Protein AF-A0A837C9S1-F1 (afdb_monomer_lite)

Foldseek 3Di:
DFDFDDDPPDRPTVVVVVVVLVVVVVVCPPDDPLVVLVSVVVCLVVCCVVQVLLLDPNSCPVLLVVLVVLLVCVVVVDPSVVCNVVSVVCNVCVVVSSVVSNVVNVVSVVCQVPPVDPVVVVVSVVVVCVVDPPDPDDD

Sequence (139 aa):
MFVSLTLGDRQFAPAAAVRRLLQWFDVRSEGTEHEDALAAVTFRASFEYIFAERFTGAGWIFPEQTFKDVIREAAEGKEASKIATSAFRLLRSLPDRRTKWKEAGENWNALVNSTINDDALRQWTQDQFLASDYGPAQD

pLDDT: mean 71.83, std 17.82, range [26.95, 93.88]

Organism: NCBI:txid754504

Radius of gyration: 20.7 Å; chains: 1; bounding box: 56×34×55 Å

Structure (mmCIF, N/CA/C/O backbone):
data_AF-A0A837C9S1-F1
#
_entry.id   AF-A0A837C9S1-F1
#
loop_
_atom_site.group_PDB
_atom_site.id
_atom_site.type_symbol
_atom_site.label_atom_id
_atom_site.label_alt_id
_atom_site.label_comp_id
_atom_site.label_asym_id
_atom_site.label_entity_id
_atom_site.label_seq_id
_atom_site.pdbx_PDB_ins_code
_atom_site.Cartn_x
_atom_site.Cartn_y
_atom_site.Cartn_z
_atom_site.occupancy
_atom_site.B_iso_or_equiv
_atom_site.auth_seq_id
_atom_site.auth_comp_id
_atom_site.auth_asym_id
_atom_site.auth_atom_id
_atom_site.pdbx_PDB_model_num
ATOM 1 N N . MET A 1 1 ? -15.210 -1.020 -0.909 1.00 26.95 1 MET A N 1
ATOM 2 C CA . MET A 1 1 ? -15.244 0.023 0.140 1.00 26.95 1 MET A CA 1
ATOM 3 C C . MET A 1 1 ? -13.827 0.157 0.699 1.00 26.95 1 MET A C 1
ATOM 5 O O . MET A 1 1 ? -13.385 -0.737 1.407 1.00 26.95 1 MET A O 1
ATOM 9 N N . PHE A 1 2 ? -13.066 1.168 0.263 1.00 32.69 2 PHE A N 1
ATOM 10 C CA . PHE A 1 2 ? -11.656 1.357 0.646 1.00 32.69 2 PHE A CA 1
ATOM 11 C C . PHE A 1 2 ? -11.532 2.364 1.793 1.00 32.69 2 PHE A C 1
ATOM 13 O O . PHE A 1 2 ? -12.296 3.319 1.878 1.00 32.69 2 PHE A O 1
ATOM 20 N N . VAL A 1 3 ? -10.578 2.102 2.682 1.00 33.81 3 VAL A N 1
ATOM 21 C CA . VAL A 1 3 ? -10.378 2.794 3.959 1.00 33.81 3 VAL A CA 1
ATOM 22 C C . VAL A 1 3 ? -9.621 4.096 3.727 1.00 33.81 3 VAL A C 1
ATOM 24 O O . VAL A 1 3 ? -8.519 4.074 3.182 1.00 33.81 3 VAL A O 1
ATOM 27 N N . SER A 1 4 ? -10.230 5.208 4.133 1.00 28.88 4 SER A N 1
ATOM 28 C CA . SER A 1 4 ? -9.622 6.538 4.136 1.00 28.88 4 SER A CA 1
ATOM 29 C C . SER A 1 4 ? -8.719 6.672 5.363 1.00 28.88 4 SER A C 1
ATOM 31 O O . SER A 1 4 ? -9.180 6.452 6.482 1.00 28.88 4 SER A O 1
ATOM 33 N N . LEU A 1 5 ? -7.446 7.010 5.159 1.00 31.48 5 LEU A N 1
ATOM 34 C CA . LEU A 1 5 ? -6.536 7.454 6.215 1.00 31.48 5 LEU A CA 1
ATOM 35 C C . LEU A 1 5 ? -6.405 8.971 6.057 1.00 31.48 5 LEU A C 1
ATOM 37 O O . LEU A 1 5 ? -5.987 9.454 5.009 1.00 31.48 5 LEU A O 1
ATOM 41 N N . THR A 1 6 ? -6.862 9.726 7.052 1.00 30.23 6 THR A N 1
ATOM 42 C CA . THR A 1 6 ? -6.837 11.192 7.040 1.00 30.23 6 THR A CA 1
ATOM 43 C C . THR A 1 6 ? -5.550 11.699 7.677 1.00 30.23 6 THR A C 1
ATOM 45 O O . THR A 1 6 ? -5.350 11.523 8.876 1.00 30.23 6 THR A O 1
ATOM 48 N N . LEU A 1 7 ? -4.720 12.372 6.882 1.00 29.50 7 LEU A N 1
ATOM 49 C CA . LEU A 1 7 ? -3.683 13.293 7.342 1.00 29.50 7 LEU A CA 1
ATOM 50 C C . LEU A 1 7 ? -4.013 14.645 6.687 1.00 29.50 7 LEU A C 1
ATOM 52 O O . LEU A 1 7 ? -3.842 14.770 5.482 1.00 29.50 7 LEU A O 1
ATOM 56 N N . GLY A 1 8 ? -4.580 15.587 7.452 1.00 31.11 8 GLY A N 1
ATOM 57 C CA . GLY A 1 8 ? -4.831 16.989 7.067 1.00 31.11 8 GLY A CA 1
ATOM 58 C C . GLY A 1 8 ? -5.605 17.234 5.760 1.00 31.11 8 GLY A C 1
ATOM 59 O O . GLY A 1 8 ? -5.018 17.170 4.691 1.00 31.11 8 GLY A O 1
ATOM 60 N N . ASP A 1 9 ? -6.900 17.566 5.849 1.00 33.06 9 ASP A N 1
ATOM 61 C CA . ASP A 1 9 ? -7.803 18.148 4.819 1.00 33.06 9 ASP A CA 1
ATOM 62 C C . ASP A 1 9 ? -7.785 17.632 3.364 1.00 33.06 9 ASP A C 1
ATOM 64 O O . ASP A 1 9 ? -8.561 18.081 2.521 1.00 33.06 9 ASP A O 1
ATOM 68 N N . ARG A 1 10 ? -7.001 16.608 3.041 1.00 37.03 10 ARG A N 1
ATOM 69 C CA . ARG A 1 10 ? -7.049 15.880 1.780 1.00 37.03 10 ARG A CA 1
ATOM 70 C C . ARG A 1 10 ? -7.190 14.410 2.121 1.00 37.03 10 ARG A C 1
ATOM 72 O O . ARG A 1 10 ? -6.289 13.791 2.678 1.00 37.03 10 ARG A O 1
ATOM 79 N N . GLN A 1 11 ? -8.349 13.843 1.797 1.00 39.91 11 GLN A N 1
ATOM 80 C CA . GLN A 1 11 ? -8.580 12.402 1.850 1.00 39.91 11 GLN A CA 1
ATOM 81 C C . GLN A 1 11 ? -7.615 11.699 0.880 1.00 39.91 11 GLN A C 1
ATOM 83 O O . G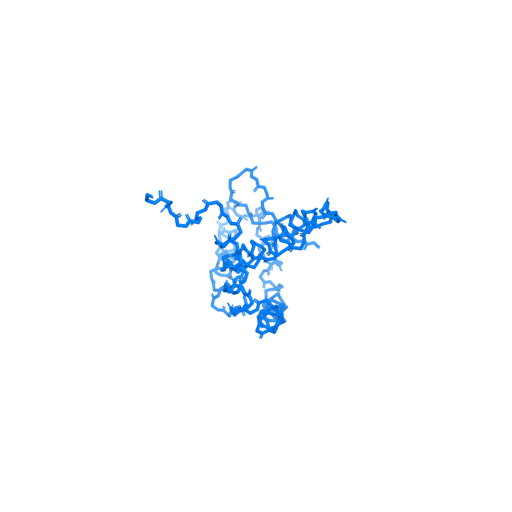LN A 1 11 ? -7.952 11.443 -0.275 1.00 39.91 11 GLN A O 1
ATOM 88 N N . PHE A 1 12 ? -6.403 11.375 1.330 1.00 43.50 12 PHE A N 1
ATOM 89 C CA . PHE A 1 12 ? -5.500 10.485 0.608 1.00 43.50 12 PHE A CA 1
ATOM 90 C C . PHE A 1 12 ? -5.956 9.046 0.852 1.00 43.50 12 PHE A C 1
ATOM 92 O O . PHE A 1 12 ? -5.426 8.307 1.678 1.00 43.50 12 PHE A O 1
ATOM 99 N N . ALA A 1 13 ? -7.004 8.635 0.140 1.00 53.16 13 ALA A N 1
ATOM 100 C CA . ALA A 1 13 ? -7.317 7.220 0.046 1.00 53.16 13 ALA A CA 1
ATOM 101 C C . ALA A 1 13 ? -6.180 6.545 -0.746 1.00 53.16 13 ALA A C 1
ATOM 103 O O . ALA A 1 13 ? -5.900 6.979 -1.865 1.00 53.16 13 ALA A O 1
ATOM 104 N N . PRO A 1 14 ? -5.566 5.457 -0.250 1.00 50.06 14 PRO A N 1
ATOM 105 C CA . PRO A 1 14 ? -4.631 4.642 -1.028 1.00 50.06 14 PRO A CA 1
ATOM 106 C C . PRO A 1 14 ? -5.154 4.307 -2.430 1.00 50.06 14 PRO A C 1
ATOM 108 O O . PRO A 1 14 ? -4.436 4.391 -3.416 1.00 50.06 14 PRO A O 1
ATOM 111 N N . ALA A 1 15 ? -6.458 4.036 -2.534 1.00 48.34 15 ALA A N 1
ATOM 112 C CA . ALA A 1 15 ? -7.135 3.777 -3.800 1.00 48.34 15 ALA A CA 1
ATOM 113 C C . ALA A 1 15 ? -7.251 5.005 -4.724 1.00 48.34 15 ALA A C 1
ATOM 115 O O . ALA A 1 15 ? -7.478 4.828 -5.915 1.00 48.34 15 ALA A O 1
ATOM 116 N N . ALA A 1 16 ? -7.161 6.227 -4.194 1.00 53.53 16 ALA A N 1
ATOM 117 C CA . ALA A 1 16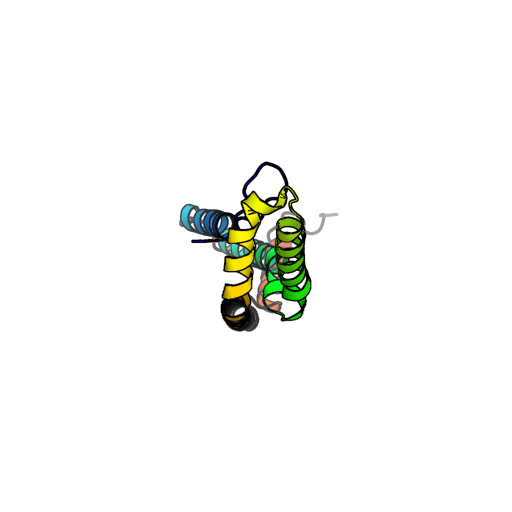 ? -7.118 7.469 -4.964 1.00 53.53 16 ALA A CA 1
ATOM 118 C C . ALA A 1 16 ? -5.693 7.783 -5.432 1.00 53.53 16 ALA A C 1
ATOM 120 O O . ALA A 1 16 ? -5.536 8.183 -6.576 1.00 53.53 16 ALA A O 1
ATOM 121 N N . ALA A 1 17 ? -4.670 7.532 -4.606 1.00 52.59 17 ALA A N 1
ATOM 122 C CA . ALA A 1 17 ? -3.272 7.581 -5.039 1.00 52.59 17 ALA A CA 1
ATOM 123 C C . ALA A 1 17 ? -3.015 6.568 -6.165 1.00 52.59 17 ALA A C 1
ATOM 125 O O . ALA A 1 17 ? -2.561 6.954 -7.235 1.00 52.59 17 ALA A O 1
ATOM 126 N N . VAL A 1 18 ? -3.431 5.309 -5.975 1.00 55.62 18 VAL A N 1
ATOM 127 C CA . VAL A 1 18 ? -3.347 4.268 -7.011 1.00 55.62 18 VAL A CA 1
ATOM 128 C C . VAL A 1 18 ? -4.167 4.645 -8.248 1.00 55.62 18 VAL A C 1
ATOM 130 O O . VAL A 1 18 ? -3.664 4.519 -9.353 1.00 55.62 18 VAL A O 1
ATOM 133 N N . ARG A 1 19 ? -5.392 5.179 -8.110 1.00 57.66 19 ARG A N 1
ATOM 134 C CA . ARG A 1 19 ? -6.169 5.640 -9.279 1.00 57.66 19 ARG A CA 1
ATOM 135 C C . ARG A 1 19 ? -5.536 6.814 -10.005 1.00 57.66 19 ARG A C 1
ATOM 137 O O . ARG A 1 19 ? -5.577 6.831 -11.220 1.00 57.66 19 ARG A O 1
ATOM 144 N N . ARG A 1 20 ? -4.990 7.794 -9.288 1.00 57.47 20 ARG A N 1
ATOM 145 C CA . ARG A 1 20 ? -4.335 8.961 -9.892 1.00 57.47 20 ARG A CA 1
ATOM 146 C C . ARG A 1 20 ? -3.088 8.543 -10.659 1.00 57.47 20 ARG A C 1
ATOM 148 O O . ARG A 1 20 ? -2.795 9.098 -11.706 1.00 57.47 20 ARG A O 1
ATOM 155 N N . LEU A 1 21 ? -2.399 7.546 -10.128 1.00 58.59 21 LEU A N 1
ATOM 156 C CA . LEU A 1 21 ? -1.220 6.943 -10.709 1.00 58.59 21 LEU A CA 1
ATOM 157 C C . LEU A 1 21 ? -1.564 6.088 -11.942 1.00 58.59 21 LEU A C 1
ATOM 159 O O . LEU A 1 21 ? -0.927 6.247 -12.971 1.00 58.59 21 LEU A O 1
ATOM 163 N N . LEU A 1 22 ? -2.638 5.292 -11.894 1.00 60.94 22 LEU A N 1
ATOM 164 C CA . LEU A 1 22 ? -3.183 4.589 -13.066 1.00 60.94 22 LEU A CA 1
ATOM 165 C C . LEU A 1 22 ? -3.714 5.555 -14.134 1.00 60.94 22 LEU A C 1
ATOM 167 O O . LEU A 1 22 ? -3.409 5.388 -15.301 1.00 60.94 22 LEU A O 1
ATOM 171 N N . GLN A 1 23 ? -4.431 6.614 -13.746 1.00 60.91 23 GLN A N 1
ATOM 172 C CA . GLN A 1 23 ? -4.872 7.670 -14.666 1.00 60.91 23 GLN A CA 1
ATOM 173 C C . GLN A 1 23 ? -3.694 8.394 -15.315 1.00 60.91 23 GLN A C 1
ATOM 175 O O . GLN A 1 23 ? -3.784 8.807 -16.463 1.00 60.91 23 GLN A O 1
ATOM 180 N N . TRP A 1 24 ? -2.598 8.569 -14.581 1.00 58.75 24 TRP A N 1
ATOM 181 C CA . TRP A 1 24 ? -1.381 9.145 -15.129 1.00 58.75 24 TRP A CA 1
ATOM 182 C C . TRP A 1 24 ? -0.724 8.233 -16.173 1.00 58.75 24 TRP A C 1
ATOM 184 O O . TRP A 1 24 ? -0.192 8.754 -17.147 1.00 58.75 24 TRP A O 1
ATOM 194 N N . PHE A 1 25 ? -0.828 6.908 -16.022 1.00 58.00 25 PHE A N 1
ATOM 195 C CA . PHE A 1 25 ? -0.452 5.956 -17.071 1.00 58.00 25 PHE A CA 1
ATOM 196 C C . PHE A 1 25 ? -1.439 5.956 -18.252 1.00 58.00 25 PHE A C 1
ATOM 198 O O . PHE A 1 25 ? -1.008 6.048 -19.394 1.00 58.00 25 PHE A O 1
ATOM 205 N N . ASP A 1 26 ? -2.752 5.930 -17.999 1.00 55.88 26 ASP A N 1
ATOM 206 C CA . ASP A 1 26 ? -3.789 5.863 -19.046 1.00 55.88 26 ASP A CA 1
ATOM 207 C C . ASP A 1 26 ? -3.836 7.119 -19.934 1.00 55.88 26 ASP A C 1
ATOM 209 O O . ASP A 1 26 ? -4.106 7.033 -21.127 1.00 55.88 26 ASP A O 1
ATOM 213 N N . VAL A 1 27 ? -3.574 8.304 -19.372 1.00 54.34 27 VAL A N 1
ATOM 214 C CA . VAL A 1 27 ? -3.546 9.575 -20.125 1.00 54.34 27 VAL A CA 1
ATOM 215 C C . VAL A 1 27 ? -2.293 9.690 -21.011 1.00 54.34 27 VAL A C 1
ATOM 217 O O . VAL A 1 27 ? -2.239 10.557 -21.879 1.00 54.34 27 VAL A O 1
ATOM 220 N N . ARG A 1 28 ? -1.291 8.822 -20.827 1.00 53.06 28 ARG A N 1
ATOM 221 C CA . ARG A 1 28 ? 0.003 8.874 -21.523 1.00 53.06 28 ARG A CA 1
ATOM 222 C C . ARG A 1 28 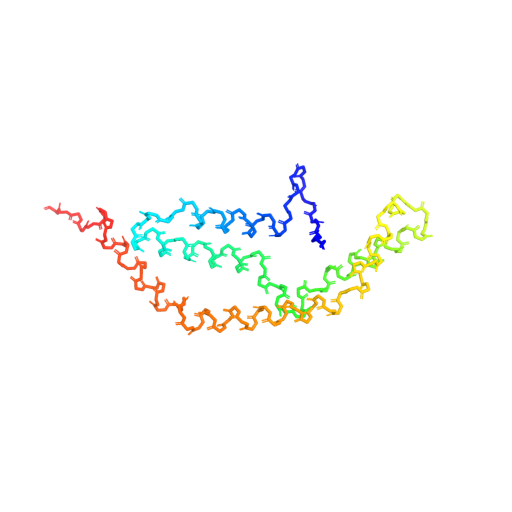? 0.157 7.862 -22.656 1.00 53.06 28 ARG A C 1
ATOM 224 O O . ARG A 1 28 ? 1.276 7.640 -23.095 1.00 53.06 28 ARG A O 1
ATOM 231 N N . SER A 1 29 ? -0.930 7.304 -23.189 1.00 48.47 29 SER A N 1
ATOM 232 C CA . SER A 1 29 ? -0.911 6.302 -24.273 1.00 48.47 29 SER A CA 1
ATOM 233 C C . SER A 1 29 ? -0.291 6.754 -25.620 1.00 48.47 29 SER A C 1
ATOM 235 O O . SER A 1 29 ? -0.504 6.092 -26.631 1.00 48.47 29 SER A O 1
ATOM 237 N N . GLU A 1 30 ? 0.454 7.862 -25.655 1.00 55.44 30 GLU A N 1
ATOM 238 C CA . GLU A 1 30 ? 1.219 8.391 -26.796 1.00 55.44 30 GLU A CA 1
ATOM 239 C C . GLU A 1 30 ? 2.686 8.732 -26.427 1.00 55.44 30 GLU A C 1
ATOM 241 O O . GLU A 1 30 ? 3.375 9.400 -27.196 1.00 55.44 30 GLU A O 1
ATOM 246 N N . GLY A 1 31 ? 3.164 8.318 -25.246 1.00 56.75 31 GLY A N 1
ATOM 247 C CA . GLY A 1 31 ? 4.516 8.608 -24.760 1.00 56.75 31 GLY A CA 1
ATOM 248 C C . GLY A 1 31 ? 5.622 7.861 -25.510 1.00 56.75 31 GLY A C 1
ATOM 249 O O . GLY A 1 31 ? 5.410 6.815 -26.122 1.00 56.75 31 GLY A O 1
ATOM 250 N N . THR A 1 32 ? 6.833 8.408 -25.462 1.00 65.06 32 THR A N 1
ATOM 251 C CA . THR A 1 32 ? 8.040 7.710 -25.934 1.00 65.06 32 THR A CA 1
ATOM 252 C C . THR A 1 32 ? 8.439 6.588 -24.964 1.00 65.06 32 THR A C 1
ATOM 254 O O . THR A 1 32 ? 8.151 6.674 -23.770 1.00 65.06 32 THR A O 1
ATOM 257 N N . GLU A 1 33 ? 9.181 5.571 -25.429 1.00 64.44 33 GLU A N 1
ATOM 258 C CA . GLU A 1 33 ? 9.702 4.482 -24.567 1.00 64.44 33 GLU A CA 1
ATOM 259 C C . GLU A 1 33 ? 10.428 5.015 -23.316 1.00 64.44 33 GLU A C 1
ATOM 261 O O . GLU A 1 33 ? 10.357 4.439 -22.228 1.00 64.44 33 GLU A O 1
ATOM 266 N N . HIS A 1 34 ? 11.094 6.162 -23.458 1.00 61.72 34 HIS A N 1
ATOM 267 C CA . HIS A 1 34 ? 11.746 6.868 -22.367 1.00 61.72 34 HIS A CA 1
ATOM 268 C C . HIS A 1 34 ? 10.761 7.332 -21.273 1.00 61.72 34 HIS A C 1
ATOM 270 O O . HIS A 1 34 ? 11.005 7.123 -20.079 1.00 61.72 34 HIS A O 1
ATOM 276 N N . GLU A 1 35 ? 9.651 7.956 -21.665 1.00 61.50 35 GLU A N 1
ATOM 277 C CA . GLU A 1 35 ? 8.654 8.504 -20.742 1.00 61.50 35 GLU A CA 1
ATOM 278 C C . GLU A 1 35 ? 7.893 7.406 -19.995 1.00 61.50 35 GLU A C 1
ATOM 280 O O . GLU A 1 35 ? 7.573 7.582 -18.814 1.00 61.50 35 GLU A O 1
ATOM 285 N N . ASP A 1 36 ? 7.659 6.270 -20.652 1.00 64.00 36 ASP A N 1
ATOM 286 C CA . ASP A 1 36 ? 7.046 5.084 -20.051 1.00 64.00 36 ASP A CA 1
ATOM 287 C C . ASP A 1 36 ? 7.965 4.441 -19.009 1.00 64.00 36 ASP A C 1
ATOM 289 O O . ASP A 1 36 ? 7.528 4.063 -17.916 1.00 64.00 36 ASP A O 1
ATOM 293 N N . ALA A 1 37 ? 9.267 4.383 -19.291 1.00 65.25 37 ALA A N 1
ATOM 294 C CA . ALA A 1 37 ? 10.241 3.872 -18.340 1.00 65.25 37 ALA A CA 1
ATOM 295 C C . ALA A 1 37 ? 10.401 4.801 -17.120 1.00 65.25 37 ALA A C 1
ATOM 297 O O . ALA A 1 37 ? 10.353 4.322 -15.984 1.00 65.25 37 ALA A O 1
ATOM 298 N N . LEU A 1 38 ? 10.464 6.129 -17.312 1.00 66.94 38 LEU A N 1
ATOM 299 C CA . LEU A 1 38 ? 10.436 7.106 -16.206 1.00 66.94 38 LEU A CA 1
ATOM 300 C C . LEU A 1 38 ? 9.186 6.928 -15.331 1.00 66.94 38 LEU A C 1
ATOM 302 O O . LEU A 1 38 ? 9.236 7.039 -14.098 1.00 66.94 38 LEU A O 1
ATOM 306 N N . ALA A 1 39 ? 8.056 6.641 -15.975 1.00 67.75 39 ALA A N 1
ATOM 307 C CA . ALA A 1 39 ? 6.793 6.399 -15.313 1.00 67.75 39 ALA A CA 1
ATOM 308 C C . ALA A 1 39 ? 6.787 5.133 -14.460 1.00 67.75 39 ALA A C 1
ATOM 310 O O . ALA A 1 39 ? 6.377 5.181 -13.293 1.00 67.75 39 ALA A O 1
ATOM 311 N N . ALA A 1 40 ? 7.330 4.040 -14.984 1.00 70.06 40 ALA A N 1
ATOM 312 C CA . ALA A 1 40 ? 7.512 2.806 -14.235 1.00 70.06 40 ALA A CA 1
ATOM 313 C C . ALA A 1 40 ? 8.449 2.990 -13.024 1.00 70.06 40 ALA A C 1
ATOM 315 O O . ALA A 1 40 ? 8.125 2.527 -11.927 1.00 70.06 40 ALA A O 1
ATOM 316 N N . VAL A 1 41 ? 9.561 3.723 -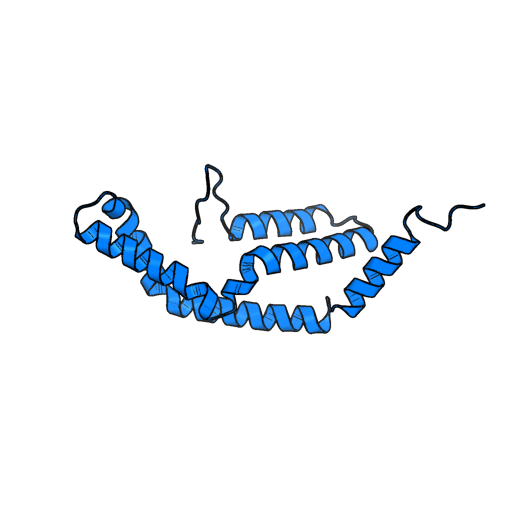13.173 1.00 72.38 41 VAL A N 1
ATOM 317 C CA . VAL A 1 41 ? 10.495 4.000 -12.061 1.00 72.38 41 VAL A CA 1
ATOM 318 C C . VAL A 1 41 ? 9.816 4.819 -10.960 1.00 72.38 41 VAL A C 1
ATOM 320 O O . VAL A 1 41 ? 9.865 4.461 -9.780 1.00 72.38 41 VAL A O 1
ATOM 323 N N . THR A 1 42 ? 9.132 5.899 -11.344 1.00 75.06 42 THR A N 1
ATOM 324 C CA . THR A 1 42 ? 8.433 6.793 -10.404 1.00 75.06 42 THR A CA 1
ATOM 325 C C . THR A 1 42 ? 7.326 6.052 -9.660 1.00 75.06 42 THR A C 1
ATOM 327 O O . THR A 1 42 ? 7.148 6.237 -8.450 1.00 75.06 42 THR A O 1
ATOM 330 N N . PHE A 1 43 ? 6.606 5.176 -10.367 1.00 76.31 43 PHE A N 1
ATOM 331 C CA . PHE A 1 43 ? 5.616 4.285 -9.778 1.00 76.31 43 PHE A CA 1
ATOM 332 C C . PHE A 1 43 ? 6.237 3.368 -8.736 1.00 76.31 43 PHE A C 1
ATOM 334 O O . PHE A 1 43 ? 5.761 3.357 -7.602 1.00 76.31 43 PHE A O 1
ATOM 341 N N . ARG A 1 44 ? 7.299 2.635 -9.100 1.00 81.88 44 ARG A N 1
ATOM 342 C CA . ARG A 1 44 ? 7.968 1.680 -8.209 1.00 81.88 44 ARG A CA 1
ATOM 343 C C . ARG A 1 44 ? 8.393 2.365 -6.913 1.00 81.88 44 ARG A C 1
ATOM 345 O O . ARG A 1 44 ? 7.977 1.934 -5.840 1.00 81.88 44 ARG A O 1
ATOM 352 N N . ALA A 1 45 ? 9.107 3.486 -7.019 1.00 80.62 45 ALA A N 1
ATOM 353 C CA . ALA A 1 45 ? 9.586 4.236 -5.862 1.00 80.62 45 ALA A CA 1
ATOM 354 C C . ALA A 1 45 ? 8.440 4.751 -4.974 1.00 80.62 45 ALA A C 1
ATOM 356 O O . ALA A 1 45 ? 8.469 4.589 -3.754 1.00 80.62 45 ALA A O 1
ATOM 357 N N . SER A 1 46 ? 7.398 5.334 -5.577 1.00 78.88 46 SER A N 1
ATOM 358 C CA . SER A 1 46 ? 6.255 5.873 -4.827 1.00 78.88 46 SER A CA 1
ATOM 359 C C . SER A 1 46 ? 5.450 4.768 -4.146 1.00 78.88 46 SER A C 1
ATOM 361 O O . SER A 1 46 ? 5.023 4.910 -3.001 1.00 78.88 46 SER A O 1
ATOM 363 N N . PHE A 1 47 ? 5.220 3.662 -4.850 1.00 79.88 47 PHE A N 1
ATOM 364 C CA . PHE A 1 47 ? 4.436 2.544 -4.349 1.00 79.88 47 PHE A CA 1
ATOM 365 C C . PHE A 1 47 ? 5.150 1.840 -3.192 1.00 79.88 47 PHE A C 1
ATOM 367 O O . PHE A 1 47 ? 4.536 1.622 -2.147 1.00 79.88 47 PHE A O 1
ATOM 374 N N . GLU A 1 48 ? 6.447 1.557 -3.335 1.00 85.06 48 GLU A N 1
ATOM 375 C CA . GLU A 1 48 ? 7.263 0.972 -2.268 1.00 85.06 48 GLU A CA 1
ATOM 376 C C . GLU A 1 48 ? 7.323 1.896 -1.049 1.00 85.06 48 GLU A C 1
ATOM 378 O O . GLU A 1 48 ? 7.044 1.447 0.062 1.00 85.06 48 GLU A O 1
ATOM 383 N N . TYR A 1 49 ? 7.566 3.196 -1.245 1.00 82.50 49 TYR A N 1
ATOM 384 C CA . TYR A 1 49 ? 7.593 4.167 -0.149 1.00 82.50 49 TYR A CA 1
ATOM 385 C C . TYR A 1 49 ? 6.288 4.186 0.663 1.00 82.50 49 TYR A C 1
ATOM 387 O O . TYR A 1 49 ? 6.315 4.238 1.891 1.00 82.50 49 TYR A O 1
ATOM 395 N N . ILE A 1 50 ? 5.132 4.129 -0.006 1.00 78.94 50 ILE A N 1
ATOM 396 C CA . ILE A 1 50 ? 3.830 4.241 0.667 1.00 78.94 50 ILE A CA 1
ATOM 397 C C . ILE A 1 50 ? 3.383 2.903 1.277 1.00 78.94 50 ILE A C 1
ATOM 399 O O . ILE A 1 50 ? 2.715 2.889 2.317 1.00 78.94 50 ILE A O 1
ATOM 403 N N . PHE A 1 51 ? 3.682 1.777 0.624 1.00 85.19 51 PHE A N 1
ATOM 404 C CA . PHE A 1 51 ? 3.013 0.507 0.912 1.00 85.19 51 PHE A CA 1
ATOM 405 C C . PHE A 1 51 ? 3.925 -0.637 1.352 1.00 85.19 51 PHE A C 1
ATOM 407 O O . PHE A 1 51 ? 3.383 -1.615 1.867 1.00 85.19 51 PHE A O 1
ATOM 414 N N . ALA A 1 52 ? 5.254 -0.540 1.233 1.00 86.44 52 ALA A N 1
ATOM 415 C CA . ALA A 1 52 ? 6.151 -1.669 1.512 1.00 86.44 52 ALA A CA 1
ATOM 416 C C . ALA A 1 52 ? 5.955 -2.263 2.915 1.00 86.44 52 ALA A C 1
ATOM 418 O O . ALA A 1 52 ? 5.888 -3.481 3.080 1.00 86.44 52 ALA A O 1
ATOM 419 N N . GLU A 1 53 ? 5.754 -1.418 3.930 1.00 87.12 53 GLU A N 1
ATOM 420 C CA . GLU A 1 53 ? 5.519 -1.890 5.298 1.00 87.12 53 GLU A CA 1
ATOM 421 C C . GLU A 1 53 ? 4.278 -2.788 5.408 1.00 87.12 53 GLU A C 1
ATOM 423 O O . GLU A 1 53 ? 4.259 -3.722 6.212 1.00 87.12 53 GLU A O 1
ATOM 428 N N . ARG A 1 54 ? 3.257 -2.563 4.568 1.00 86.38 54 ARG A N 1
ATOM 429 C CA . ARG A 1 54 ? 1.996 -3.325 4.567 1.00 86.38 54 ARG A CA 1
ATOM 430 C C . ARG A 1 54 ? 2.167 -4.759 4.087 1.00 86.38 54 ARG A C 1
ATOM 432 O O . ARG A 1 54 ? 1.331 -5.592 4.437 1.00 86.38 54 ARG A O 1
ATOM 439 N N . PHE A 1 55 ? 3.231 -5.056 3.344 1.00 88.06 55 PHE A N 1
ATOM 440 C CA . PHE A 1 55 ? 3.562 -6.419 2.920 1.00 88.06 55 PHE A CA 1
ATOM 441 C C . PHE A 1 55 ? 4.082 -7.274 4.077 1.00 88.06 55 PHE A C 1
ATOM 443 O O . PHE A 1 55 ? 4.030 -8.501 4.023 1.00 88.06 55 PHE A O 1
ATOM 450 N N . THR A 1 56 ? 4.560 -6.637 5.148 1.00 87.25 56 THR A N 1
ATOM 451 C CA . THR A 1 56 ? 5.136 -7.314 6.311 1.00 87.25 56 THR A CA 1
ATOM 452 C C . THR A 1 56 ? 4.145 -7.362 7.465 1.00 87.25 56 THR A C 1
ATOM 454 O O . THR A 1 56 ? 3.322 -6.465 7.626 1.00 87.25 56 THR A O 1
ATOM 457 N N . GLY A 1 57 ? 4.250 -8.372 8.334 1.00 84.88 57 GLY A N 1
ATOM 458 C CA . GLY A 1 57 ? 3.452 -8.418 9.565 1.00 84.88 57 GLY A CA 1
ATOM 459 C C . GLY A 1 57 ? 3.699 -7.215 10.489 1.00 84.88 57 GLY A C 1
ATOM 460 O O . GLY A 1 57 ? 2.759 -6.718 11.111 1.00 84.88 57 GLY A O 1
ATOM 461 N N . ALA A 1 58 ? 4.938 -6.709 10.528 1.00 88.44 58 ALA A N 1
ATOM 462 C CA . ALA A 1 58 ? 5.347 -5.596 11.384 1.00 88.44 58 ALA A CA 1
ATOM 463 C C . ALA A 1 58 ? 4.604 -4.288 11.059 1.00 88.44 58 ALA A C 1
ATOM 465 O O . ALA A 1 58 ? 4.134 -3.612 11.976 1.00 88.44 58 ALA A O 1
ATOM 466 N N . GLY A 1 59 ? 4.376 -3.984 9.774 1.00 87.44 59 GLY A N 1
ATOM 467 C CA . GLY A 1 59 ? 3.645 -2.781 9.346 1.00 87.44 59 GLY A CA 1
ATOM 468 C C . GLY A 1 59 ? 2.160 -2.751 9.732 1.00 87.44 59 GLY A C 1
ATOM 469 O O . GLY A 1 59 ? 1.455 -1.772 9.475 1.00 87.44 59 GLY A O 1
ATOM 470 N N . TRP A 1 60 ? 1.653 -3.809 10.372 1.00 90.75 60 TRP A N 1
ATOM 471 C CA . TRP A 1 60 ? 0.293 -3.862 10.901 1.00 90.75 60 TRP A CA 1
ATOM 472 C C . TRP A 1 60 ? 0.193 -3.715 12.416 1.00 90.75 60 TRP A C 1
ATOM 474 O O . TRP A 1 60 ? -0.935 -3.655 12.906 1.00 90.75 60 TRP A O 1
ATOM 484 N N . ILE A 1 61 ? 1.310 -3.653 13.145 1.00 91.88 61 ILE A N 1
ATOM 485 C CA . ILE A 1 61 ? 1.305 -3.511 14.608 1.00 91.88 61 ILE A CA 1
ATOM 486 C C . ILE A 1 61 ? 0.665 -2.176 15.000 1.00 91.88 61 ILE A C 1
ATOM 488 O O . ILE A 1 61 ? -0.329 -2.159 15.723 1.00 91.88 61 ILE A O 1
ATOM 492 N N . PHE A 1 62 ? 1.177 -1.066 14.457 1.00 89.94 62 PHE A N 1
ATOM 493 C CA . PHE A 1 62 ? 0.653 0.271 14.746 1.00 89.94 62 PHE A CA 1
ATOM 494 C C . PHE A 1 62 ? -0.838 0.419 14.374 1.00 89.94 62 PHE A C 1
ATOM 496 O O . PHE A 1 62 ? -1.625 0.749 15.257 1.00 89.94 62 PHE A O 1
ATOM 503 N N . PRO A 1 63 ? -1.288 0.088 13.144 1.00 88.38 63 PRO A N 1
ATOM 504 C CA . PRO A 1 63 ? -2.707 0.154 12.783 1.00 88.38 63 PRO A CA 1
ATOM 505 C C . PRO A 1 63 ? -3.628 -0.685 13.674 1.00 88.38 63 PRO A C 1
ATOM 507 O O . PRO A 1 63 ? -4.723 -0.241 14.013 1.00 88.38 63 PRO A O 1
ATOM 510 N N . GLU A 1 64 ? -3.213 -1.906 14.035 1.00 93.19 64 GLU A N 1
ATOM 511 C CA . GLU A 1 64 ? -4.000 -2.763 14.925 1.00 93.19 64 GLU A CA 1
ATOM 512 C C . GLU A 1 64 ? -4.150 -2.115 16.305 1.00 93.19 64 GLU A C 1
ATOM 514 O O . GLU A 1 64 ? -5.260 -2.068 16.842 1.00 93.19 64 GLU A O 1
ATOM 519 N N . GLN A 1 65 ? -3.055 -1.578 16.849 1.00 93.88 65 GLN A N 1
ATOM 520 C CA . GLN A 1 65 ? -3.059 -0.902 18.140 1.00 93.88 65 GLN A CA 1
ATOM 521 C C . GLN A 1 65 ? -3.934 0.356 18.114 1.00 93.88 65 GLN A C 1
ATOM 523 O O . GLN A 1 65 ? -4.793 0.507 18.978 1.00 93.88 65 GLN A O 1
ATOM 528 N N . THR A 1 66 ? -3.827 1.184 17.071 1.00 91.88 66 THR A N 1
ATOM 529 C CA . THR A 1 66 ? -4.675 2.373 16.902 1.00 91.88 66 THR A CA 1
ATOM 530 C C . THR A 1 66 ? -6.163 2.022 16.919 1.00 91.88 66 THR A C 1
ATOM 532 O O . THR A 1 66 ? -6.947 2.696 17.583 1.00 91.88 66 THR A O 1
ATOM 535 N N . PHE A 1 67 ? -6.587 0.958 16.226 1.00 91.75 67 PHE A N 1
ATOM 536 C CA . PHE A 1 67 ? -7.998 0.562 16.249 1.00 91.75 67 PHE A CA 1
ATOM 537 C C . PHE A 1 67 ? -8.445 0.080 17.632 1.00 91.75 67 PHE A C 1
ATOM 539 O O . PHE A 1 67 ? -9.555 0.410 18.049 1.00 91.75 67 PHE A O 1
ATOM 546 N N . LYS A 1 68 ? -7.596 -0.663 18.354 1.00 93.62 68 LYS A N 1
ATOM 547 C CA . LYS A 1 68 ? -7.879 -1.081 19.736 1.00 93.62 68 LYS A CA 1
ATOM 548 C C . LYS A 1 68 ? -8.01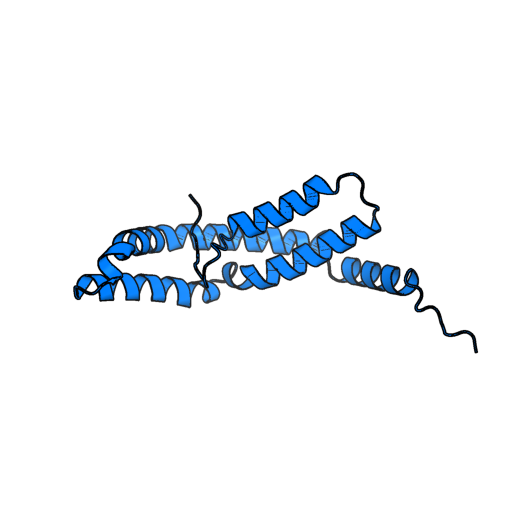0 0.122 20.671 1.00 93.62 68 LYS A C 1
ATOM 550 O O . LYS A 1 68 ? -8.947 0.157 21.465 1.00 93.62 68 LYS A O 1
ATOM 555 N N . ASP A 1 69 ? -7.127 1.108 20.542 1.00 91.62 69 ASP A N 1
ATOM 556 C CA . ASP A 1 69 ? -7.140 2.316 21.368 1.00 91.62 69 ASP A CA 1
ATOM 557 C C . ASP A 1 69 ? -8.411 3.141 21.136 1.00 91.62 69 ASP A C 1
ATOM 559 O O . ASP A 1 69 ? -9.086 3.495 22.099 1.00 91.62 69 ASP A O 1
ATOM 563 N N . VAL A 1 70 ? -8.819 3.336 19.877 1.00 90.81 70 VAL A N 1
ATOM 564 C CA . VAL A 1 70 ? -10.074 4.029 19.531 1.00 90.81 70 VAL A CA 1
ATOM 565 C C . VAL A 1 70 ? -11.298 3.327 20.129 1.00 90.81 70 VAL A C 1
ATOM 567 O O . VAL A 1 70 ? -12.206 3.981 20.641 1.00 90.81 70 VAL A O 1
ATOM 570 N N . ILE A 1 71 ? -11.344 1.993 20.074 1.00 91.62 71 ILE A N 1
ATOM 571 C CA . ILE A 1 71 ? -12.451 1.216 20.652 1.00 91.62 71 ILE A CA 1
ATOM 572 C C . ILE A 1 71 ? -12.464 1.354 22.179 1.00 91.62 71 ILE A C 1
ATOM 574 O O . ILE A 1 71 ? -13.534 1.526 22.763 1.00 91.62 71 ILE A O 1
ATOM 578 N N . ARG A 1 72 ? -11.290 1.313 22.823 1.00 91.56 72 ARG A N 1
ATOM 579 C CA . ARG A 1 72 ? -11.159 1.502 24.274 1.00 91.56 72 ARG A CA 1
ATOM 580 C C . ARG A 1 72 ? -11.617 2.897 24.697 1.00 91.56 72 ARG A C 1
ATOM 582 O O . ARG A 1 72 ? -12.450 3.011 25.586 1.00 91.56 72 ARG A O 1
ATOM 589 N N . GLU A 1 73 ? -11.137 3.945 24.034 1.00 90.88 73 GLU A N 1
ATOM 590 C CA . GLU A 1 73 ? -11.521 5.330 24.336 1.00 90.88 73 GLU A CA 1
ATOM 591 C C . GLU A 1 73 ? -13.026 5.561 24.172 1.00 90.88 73 GLU A C 1
ATOM 593 O O . GLU A 1 73 ? -13.648 6.254 24.976 1.00 90.88 73 GLU A O 1
ATOM 598 N N . ALA A 1 74 ? -13.636 4.945 23.161 1.00 89.38 74 ALA A N 1
ATOM 599 C CA . ALA A 1 74 ? -15.075 5.016 22.962 1.00 89.38 74 ALA A CA 1
ATOM 600 C C . ALA A 1 74 ? -15.869 4.333 24.083 1.00 89.38 74 ALA A C 1
ATOM 602 O O . ALA A 1 74 ? -16.923 4.836 24.471 1.00 89.38 74 ALA A O 1
ATOM 603 N N . ALA A 1 75 ? -15.367 3.216 24.619 1.00 85.25 75 ALA A N 1
ATOM 604 C CA . ALA A 1 75 ? -15.981 2.527 25.754 1.00 85.25 75 ALA A CA 1
ATOM 605 C C . ALA A 1 75 ? -15.910 3.353 27.052 1.00 85.25 75 ALA A C 1
ATOM 607 O O . ALA A 1 75 ? -16.781 3.228 27.907 1.00 85.25 75 ALA A O 1
ATOM 608 N N . GLU A 1 76 ? -14.922 4.243 27.172 1.00 89.06 76 GLU A N 1
ATOM 609 C CA . GLU A 1 76 ? -14.773 5.197 28.282 1.00 89.06 76 GLU A CA 1
ATOM 610 C C . GLU A 1 76 ? -15.675 6.442 28.140 1.00 89.06 76 GLU A C 1
ATOM 612 O O . GLU A 1 76 ? -15.562 7.382 28.925 1.00 89.06 76 GLU A O 1
ATOM 617 N N . GLY A 1 77 ? -16.568 6.479 27.142 1.00 73.56 77 GLY A N 1
ATOM 618 C CA . GLY A 1 77 ? -17.500 7.590 26.919 1.00 73.56 77 GLY A CA 1
ATOM 619 C C . GLY A 1 77 ? -16.873 8.816 26.250 1.00 73.56 77 GLY A C 1
ATOM 620 O O . GLY A 1 77 ? -17.464 9.894 26.277 1.00 73.56 77 GLY A O 1
ATOM 621 N N . LYS A 1 78 ? -15.685 8.673 25.648 1.00 72.19 78 LYS A N 1
ATOM 622 C CA . LYS A 1 78 ? -14.989 9.764 24.949 1.00 72.19 78 LYS A CA 1
ATOM 623 C C . LYS A 1 78 ? -15.519 9.966 23.523 1.00 72.19 78 LYS A C 1
ATOM 625 O O . LYS A 1 78 ? -16.260 9.153 22.963 1.00 72.19 78 LYS A O 1
ATOM 630 N N . GLU A 1 79 ? -15.052 11.044 22.896 1.00 72.50 79 GLU A N 1
ATOM 631 C CA . GLU A 1 79 ? -15.436 11.498 21.550 1.00 72.50 79 GLU A CA 1
ATOM 632 C C . GLU A 1 79 ? -15.187 10.462 20.430 1.00 72.50 79 GLU A C 1
ATOM 634 O O . GLU A 1 79 ? -15.778 10.531 19.349 1.00 72.50 79 GLU A O 1
ATOM 639 N N . ALA A 1 80 ? -14.371 9.440 20.712 1.00 73.31 80 ALA A N 1
ATOM 640 C CA . ALA A 1 80 ? -14.102 8.298 19.841 1.00 73.31 80 ALA A CA 1
ATOM 641 C C . ALA A 1 80 ? -15.342 7.432 19.523 1.00 73.31 80 ALA A C 1
ATOM 643 O O . ALA A 1 80 ? -15.320 6.662 18.558 1.00 73.31 80 ALA A O 1
ATOM 644 N N . SER A 1 81 ? -16.449 7.571 20.264 1.00 72.81 81 SER A N 1
ATOM 645 C CA . SER A 1 81 ? -17.710 6.840 20.031 1.00 72.81 81 SER A CA 1
ATOM 646 C C . SER A 1 81 ? -18.228 6.933 18.587 1.00 72.81 81 SER A C 1
ATOM 648 O O . SER A 1 81 ? -18.715 5.941 18.037 1.00 72.81 81 SER A O 1
ATOM 650 N N . LYS A 1 82 ? -18.031 8.081 17.923 1.00 79.12 82 LYS A N 1
ATOM 651 C CA . LYS A 1 82 ? -18.438 8.323 16.525 1.00 79.12 82 LYS A CA 1
ATOM 652 C C . LYS A 1 82 ? -17.693 7.446 15.512 1.00 79.12 82 LYS A C 1
ATOM 654 O O . LYS A 1 82 ? -18.243 7.114 14.463 1.00 79.12 82 LYS A O 1
ATOM 659 N N . ILE A 1 83 ? -16.453 7.057 15.812 1.00 84.62 83 ILE A N 1
ATOM 660 C CA . ILE A 1 83 ? -15.585 6.284 14.906 1.00 84.62 83 ILE A CA 1
ATOM 661 C C . ILE A 1 83 ? -15.350 4.841 15.371 1.00 84.62 83 ILE A C 1
ATOM 663 O O . ILE A 1 83 ? -14.872 4.017 14.589 1.00 84.62 83 ILE A O 1
ATOM 667 N N . ALA A 1 84 ? -15.748 4.499 16.598 1.00 87.50 84 ALA A N 1
ATOM 668 C CA . ALA A 1 84 ? -15.553 3.184 17.208 1.00 87.50 84 ALA A CA 1
ATOM 669 C C . ALA A 1 84 ? -16.150 2.035 16.391 1.00 87.50 84 ALA A C 1
ATOM 671 O O . ALA A 1 84 ? -15.509 1.003 16.198 1.00 87.50 84 ALA A O 1
ATOM 672 N N . THR A 1 85 ? -17.350 2.230 15.837 1.00 87.62 85 THR A N 1
ATOM 673 C CA . THR A 1 85 ? -17.999 1.222 14.983 1.00 87.62 85 THR A CA 1
ATOM 674 C C . THR A 1 85 ? -17.160 0.925 13.737 1.00 87.62 85 THR A C 1
ATOM 676 O O . THR A 1 85 ? -17.010 -0.232 13.335 1.00 87.62 85 THR A O 1
ATOM 679 N N . SER A 1 86 ? -16.573 1.959 13.132 1.00 87.25 86 SER A N 1
ATOM 680 C CA . SER A 1 86 ? -15.679 1.808 11.982 1.00 87.25 86 SER A CA 1
ATOM 681 C C . SER A 1 86 ? -14.372 1.131 12.387 1.00 87.25 86 SER A C 1
ATOM 683 O O . SER A 1 86 ? -13.968 0.175 11.729 1.00 87.25 86 SER A O 1
ATOM 685 N N . ALA A 1 87 ? -13.752 1.552 13.494 1.00 89.06 87 ALA A N 1
ATOM 686 C CA . ALA A 1 87 ? -12.541 0.927 14.027 1.00 89.06 87 ALA A CA 1
ATOM 687 C C . ALA A 1 87 ? -12.749 -0.567 14.327 1.00 89.06 87 ALA A C 1
ATOM 689 O O . ALA A 1 87 ? -11.925 -1.389 13.936 1.00 89.06 87 ALA A O 1
ATOM 690 N N . PHE A 1 88 ? -13.891 -0.943 14.908 1.00 91.31 88 PHE A N 1
ATOM 691 C CA . PHE A 1 88 ? -14.244 -2.338 15.171 1.00 91.31 88 PHE A CA 1
ATOM 692 C C . PHE A 1 88 ? -14.372 -3.162 13.885 1.00 91.31 88 PHE A C 1
ATOM 694 O O . PHE A 1 88 ? -13.798 -4.246 13.777 1.00 91.31 88 PHE A O 1
ATOM 701 N N . ARG A 1 89 ? -15.074 -2.644 12.866 1.00 91.19 89 ARG A N 1
ATOM 702 C CA . ARG A 1 89 ? -15.174 -3.317 11.557 1.00 91.19 89 ARG A CA 1
ATOM 703 C C . ARG A 1 89 ? -13.801 -3.498 10.912 1.00 91.19 89 ARG A C 1
ATOM 705 O O . ARG A 1 89 ? -13.520 -4.566 10.370 1.00 91.19 89 ARG A O 1
ATOM 712 N N . LEU A 1 90 ? -12.954 -2.471 10.986 1.00 88.81 90 LEU A N 1
ATOM 713 C CA . LEU A 1 90 ? -11.598 -2.503 10.445 1.00 88.81 90 LEU A CA 1
ATOM 714 C C . LEU A 1 90 ? -10.732 -3.533 11.165 1.00 88.81 90 LEU A C 1
ATOM 716 O O . LEU A 1 90 ? -10.102 -4.343 10.485 1.00 88.81 90 LEU A O 1
ATOM 720 N N . LEU A 1 91 ? -10.769 -3.555 12.499 1.00 92.00 91 LEU A N 1
ATOM 721 C CA . LEU A 1 91 ? -10.057 -4.523 13.328 1.00 92.00 91 LEU A CA 1
ATOM 722 C C . LEU A 1 91 ? -10.512 -5.959 13.033 1.00 92.00 91 LEU A C 1
ATOM 724 O O . LEU A 1 91 ? -9.677 -6.839 12.849 1.00 92.00 91 LEU A O 1
ATOM 728 N N . ARG A 1 92 ? -11.823 -6.191 12.883 1.00 93.38 92 ARG A N 1
ATOM 729 C CA . ARG A 1 92 ? -12.367 -7.512 12.527 1.00 93.38 92 ARG A CA 1
ATOM 730 C C . ARG A 1 92 ? -11.895 -7.993 11.153 1.00 93.38 92 ARG A C 1
ATOM 732 O O . ARG A 1 92 ? -11.653 -9.177 10.973 1.00 93.38 92 ARG A O 1
ATOM 739 N N . SER A 1 93 ? -11.763 -7.082 10.188 1.00 91.38 93 SER A N 1
ATOM 740 C CA . SER A 1 93 ? -11.277 -7.396 8.833 1.00 91.38 93 SER A CA 1
ATOM 741 C C . SER A 1 93 ? -9.751 -7.477 8.716 1.00 91.38 93 SER A C 1
ATOM 743 O O . SER A 1 93 ? -9.223 -7.748 7.640 1.00 91.38 93 SER A O 1
ATOM 745 N N . LEU A 1 94 ? -9.024 -7.165 9.790 1.00 89.44 94 LEU A N 1
ATOM 746 C CA . LEU A 1 94 ? -7.582 -6.962 9.748 1.00 89.44 94 LEU A CA 1
ATOM 747 C C . LEU A 1 94 ? -6.792 -8.227 9.363 1.00 89.44 94 LEU A C 1
ATOM 749 O O . LEU A 1 94 ? -5.871 -8.080 8.559 1.00 89.44 94 LEU A O 1
ATOM 753 N N . PRO A 1 95 ? -7.152 -9.447 9.820 1.00 90.00 95 PRO A N 1
ATOM 754 C CA . PRO A 1 95 ? -6.505 -10.680 9.362 1.00 90.00 95 PRO A CA 1
ATOM 755 C C . PRO A 1 95 ? -6.599 -10.873 7.843 1.00 90.00 95 PRO A C 1
ATOM 757 O O . PRO A 1 95 ? -5.574 -11.006 7.181 1.00 90.00 95 PRO A O 1
ATOM 760 N N . ASP A 1 96 ? -7.798 -10.768 7.265 1.00 90.06 96 ASP A N 1
ATOM 761 C CA . ASP A 1 96 ? -7.993 -10.917 5.815 1.00 90.06 96 ASP A CA 1
ATOM 762 C C . ASP A 1 96 ? -7.220 -9.857 5.024 1.00 90.06 96 ASP A C 1
ATOM 764 O O . ASP A 1 96 ? -6.672 -10.124 3.954 1.00 90.06 96 ASP A O 1
ATOM 768 N N . ARG A 1 97 ? -7.169 -8.624 5.544 1.00 86.62 97 ARG A N 1
ATOM 769 C CA . ARG A 1 97 ? -6.409 -7.537 4.916 1.00 86.62 97 ARG A CA 1
ATOM 770 C C . ARG A 1 97 ? -4.909 -7.804 4.969 1.00 86.62 97 ARG A C 1
ATOM 772 O O . ARG A 1 97 ? -4.252 -7.563 3.962 1.00 86.62 97 ARG A O 1
ATOM 779 N N . ARG A 1 98 ? -4.381 -8.315 6.086 1.00 88.69 98 ARG A N 1
ATOM 780 C CA . ARG A 1 98 ? -2.974 -8.733 6.203 1.00 88.69 98 ARG A CA 1
ATOM 781 C C . ARG A 1 98 ? -2.623 -9.770 5.144 1.00 88.69 98 ARG A C 1
ATOM 783 O O . ARG A 1 98 ? -1.642 -9.580 4.437 1.00 88.69 98 ARG A O 1
ATOM 790 N N . THR A 1 99 ? -3.449 -10.805 4.993 1.00 87.88 99 THR A N 1
ATOM 791 C CA . THR A 1 99 ? -3.235 -11.861 3.992 1.00 87.88 99 THR A CA 1
ATOM 792 C C . THR A 1 99 ? -3.196 -11.290 2.577 1.00 87.88 99 THR A C 1
ATOM 794 O O . THR A 1 99 ? -2.216 -11.489 1.868 1.00 87.88 99 THR A O 1
ATOM 797 N N . LYS A 1 100 ? -4.189 -10.476 2.198 1.00 86.69 100 LYS A N 1
ATOM 798 C CA . LYS A 1 100 ? -4.243 -9.858 0.861 1.00 86.69 100 LYS A CA 1
ATOM 799 C C . LYS A 1 100 ? -3.055 -8.947 0.567 1.00 86.69 100 LYS A C 1
ATOM 801 O O . LYS A 1 100 ? -2.566 -8.913 -0.555 1.00 86.69 100 LYS A O 1
ATOM 806 N N . TRP A 1 101 ? -2.599 -8.180 1.556 1.00 87.62 101 TRP A N 1
ATOM 807 C CA . TRP A 1 101 ? -1.425 -7.326 1.382 1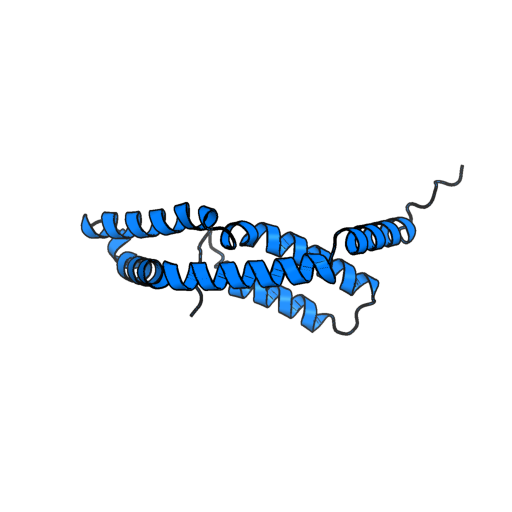.00 87.62 101 TRP A CA 1
ATOM 808 C C . TRP A 1 101 ? -0.127 -8.125 1.320 1.00 87.62 101 TRP A C 1
ATOM 810 O O . TRP A 1 101 ? 0.771 -7.734 0.583 1.00 87.62 101 TRP A O 1
ATOM 820 N N . LYS A 1 102 ? -0.034 -9.250 2.033 1.00 87.75 102 LYS A N 1
ATOM 821 C CA . LYS A 1 102 ? 1.096 -10.169 1.904 1.00 87.75 102 LYS A CA 1
ATOM 822 C C . LYS A 1 102 ? 1.167 -10.759 0.491 1.00 87.75 102 LYS A C 1
ATOM 824 O O . LYS A 1 102 ? 2.208 -10.649 -0.142 1.00 87.75 102 LYS A O 1
ATOM 829 N N . GLU A 1 103 ? 0.054 -11.277 -0.031 1.00 87.12 103 GLU A N 1
ATOM 830 C CA . GLU A 1 103 ? -0.045 -11.777 -1.414 1.00 87.12 103 GLU A CA 1
ATOM 831 C C . GLU A 1 103 ? 0.287 -10.682 -2.442 1.00 87.12 103 GLU A C 1
ATOM 833 O O . GLU A 1 103 ? 1.016 -10.912 -3.404 1.00 87.12 103 GLU A O 1
ATOM 838 N N . ALA A 1 104 ? -0.212 -9.459 -2.234 1.00 84.06 104 ALA A N 1
ATOM 839 C CA . ALA A 1 104 ? 0.127 -8.321 -3.085 1.00 84.06 104 ALA A CA 1
ATOM 840 C C . ALA A 1 104 ? 1.631 -8.008 -3.052 1.00 84.06 104 ALA A C 1
ATOM 842 O O . ALA A 1 104 ? 2.209 -7.729 -4.098 1.00 84.06 104 ALA A O 1
ATOM 843 N N . GLY A 1 105 ? 2.263 -8.090 -1.879 1.00 85.44 105 GLY A N 1
ATOM 844 C CA . GLY A 1 105 ? 3.706 -7.925 -1.722 1.00 85.44 105 GLY A CA 1
ATOM 845 C C . GLY A 1 105 ? 4.514 -9.024 -2.409 1.00 85.44 105 GLY A C 1
ATOM 846 O O . GLY A 1 105 ? 5.524 -8.734 -3.038 1.00 85.44 105 GLY A O 1
ATOM 847 N N . GLU A 1 106 ? 4.061 -10.276 -2.350 1.00 86.62 106 GLU A N 1
ATOM 848 C CA . GLU A 1 106 ? 4.690 -11.399 -3.059 1.00 86.62 106 GLU A CA 1
ATOM 849 C C . GLU A 1 106 ? 4.633 -11.199 -4.581 1.00 86.62 106 GLU A C 1
ATOM 851 O O . GLU A 1 106 ? 5.661 -11.290 -5.254 1.00 86.62 106 GLU A O 1
ATOM 856 N N . ASN A 1 107 ? 3.464 -10.833 -5.112 1.00 82.25 107 ASN A N 1
ATOM 857 C CA . ASN A 1 107 ? 3.292 -10.522 -6.533 1.00 82.25 107 ASN A CA 1
ATOM 858 C C . ASN A 1 107 ? 4.114 -9.298 -6.962 1.00 82.25 107 ASN A C 1
ATOM 860 O O . ASN A 1 107 ? 4.730 -9.306 -8.027 1.00 82.25 107 ASN A O 1
ATOM 864 N N . TRP A 1 108 ? 4.153 -8.258 -6.125 1.00 86.00 108 TRP A N 1
ATOM 865 C CA . TRP A 1 108 ? 4.982 -7.077 -6.348 1.00 86.00 108 TRP A CA 1
ATOM 866 C C . TRP A 1 108 ? 6.464 -7.438 -6.423 1.00 86.00 108 TRP A C 1
ATOM 868 O O . TRP A 1 108 ? 7.135 -7.078 -7.383 1.00 86.00 108 TRP A O 1
ATOM 878 N N . ASN A 1 109 ? 6.963 -8.213 -5.460 1.00 84.88 109 ASN A N 1
ATOM 879 C CA . ASN A 1 109 ? 8.356 -8.647 -5.438 1.00 84.88 109 ASN A CA 1
ATOM 880 C C . ASN A 1 109 ? 8.698 -9.524 -6.650 1.00 84.88 109 ASN A C 1
ATOM 882 O O . ASN A 1 109 ? 9.792 -9.407 -7.192 1.00 84.88 109 ASN A O 1
ATOM 886 N N . ALA A 1 110 ? 7.780 -10.378 -7.109 1.00 83.31 110 ALA A N 1
ATOM 887 C CA . ALA A 1 110 ? 7.978 -11.159 -8.329 1.00 83.31 110 ALA A CA 1
ATOM 888 C C . ALA A 1 110 ? 8.098 -10.260 -9.573 1.00 83.31 110 ALA A C 1
ATOM 890 O O . ALA A 1 110 ? 8.990 -10.469 -10.397 1.00 83.31 110 ALA A O 1
ATOM 891 N N . LEU A 1 111 ? 7.247 -9.235 -9.689 1.00 79.12 111 LEU A N 1
ATOM 892 C CA . LEU A 1 111 ? 7.316 -8.244 -10.765 1.00 79.12 111 LEU A CA 1
ATOM 893 C C . LEU A 1 111 ? 8.627 -7.447 -10.713 1.00 79.12 111 LEU A C 1
ATOM 895 O O . LEU A 1 111 ? 9.292 -7.281 -11.735 1.00 79.12 111 LEU A O 1
ATOM 899 N N . VAL A 1 112 ? 9.020 -6.999 -9.518 1.00 82.38 112 VAL A N 1
ATOM 900 C CA . VAL A 1 112 ? 10.268 -6.263 -9.294 1.00 82.38 112 VAL A CA 1
ATOM 901 C C . VAL A 1 112 ? 11.485 -7.101 -9.644 1.00 82.38 112 VAL A C 1
ATOM 903 O O . VAL A 1 112 ? 12.348 -6.632 -10.369 1.00 82.38 112 VAL A O 1
ATOM 906 N N . ASN A 1 113 ? 11.539 -8.360 -9.224 1.00 81.69 113 ASN A N 1
ATOM 907 C CA . ASN A 1 113 ? 12.696 -9.215 -9.484 1.00 81.69 113 ASN A CA 1
ATOM 908 C C . ASN A 1 113 ? 12.780 -9.727 -10.931 1.00 81.69 113 ASN A C 1
ATOM 910 O O . ASN A 1 113 ? 13.793 -10.314 -11.302 1.00 81.69 113 ASN A O 1
ATOM 914 N N . SER A 1 114 ? 11.740 -9.531 -11.747 1.00 76.56 114 SER A N 1
ATOM 915 C CA . SER A 1 114 ? 11.710 -9.975 -13.144 1.00 76.56 114 SER A CA 1
ATOM 916 C C . SER A 1 114 ? 11.784 -8.801 -14.116 1.00 76.56 114 SER A C 1
ATOM 918 O O . SER A 1 114 ? 12.809 -8.610 -14.766 1.00 76.56 114 SER A O 1
ATOM 920 N N . THR A 1 115 ? 10.713 -8.016 -14.213 1.00 68.56 115 THR A N 1
ATOM 921 C CA . THR A 1 115 ? 10.501 -7.027 -15.278 1.00 68.56 115 THR A CA 1
ATOM 922 C C . THR A 1 115 ? 11.069 -5.653 -14.943 1.00 68.56 115 THR A C 1
ATOM 924 O O . THR A 1 115 ? 11.611 -4.994 -15.822 1.00 68.56 115 THR A O 1
ATOM 927 N N . ILE A 1 116 ? 10.966 -5.215 -13.685 1.00 69.50 116 ILE A N 1
ATOM 928 C CA . ILE A 1 116 ? 11.410 -3.878 -13.244 1.00 69.50 116 ILE A CA 1
ATOM 929 C C . ILE A 1 116 ? 12.588 -3.969 -12.267 1.00 69.50 116 ILE A C 1
ATOM 931 O O . ILE A 1 116 ? 12.639 -3.236 -11.281 1.00 69.50 116 ILE A O 1
ATOM 935 N N . ASN A 1 117 ? 13.511 -4.898 -12.529 1.00 75.31 117 ASN A N 1
ATOM 936 C CA . ASN A 1 117 ? 14.638 -5.203 -11.647 1.00 75.31 117 ASN A CA 1
ATOM 937 C C . ASN A 1 117 ? 15.690 -4.085 -11.613 1.00 75.31 117 ASN A C 1
ATOM 939 O O . ASN A 1 117 ? 15.670 -3.148 -12.411 1.00 75.31 117 ASN A O 1
ATOM 943 N N . ASP A 1 118 ? 16.608 -4.173 -10.654 1.00 76.31 118 ASP A N 1
ATOM 944 C CA . ASP A 1 118 ? 17.597 -3.120 -10.418 1.00 76.31 118 ASP A CA 1
ATOM 945 C C . ASP A 1 118 ? 18.568 -2.936 -11.591 1.00 76.31 118 ASP A C 1
ATOM 947 O O . ASP A 1 118 ? 19.032 -1.821 -11.818 1.00 76.31 118 ASP A O 1
ATOM 951 N N . ASP A 1 119 ? 18.842 -3.982 -12.372 1.00 73.44 119 ASP A N 1
ATOM 952 C CA . ASP A 1 119 ? 19.689 -3.879 -13.561 1.00 73.44 119 ASP A CA 1
ATOM 953 C C . ASP A 1 119 ? 18.957 -3.162 -14.701 1.00 73.44 119 ASP A C 1
ATOM 955 O O . ASP A 1 119 ? 19.534 -2.286 -15.341 1.00 73.44 119 ASP A O 1
ATOM 959 N N . ALA A 1 120 ? 17.664 -3.439 -14.892 1.00 70.50 120 ALA A N 1
ATOM 960 C CA . ALA A 1 120 ? 16.812 -2.703 -15.823 1.00 70.50 120 ALA A CA 1
ATOM 961 C C . ALA A 1 120 ? 16.704 -1.218 -15.430 1.00 70.50 120 ALA A C 1
ATOM 963 O O . ALA A 1 120 ? 16.790 -0.339 -16.287 1.00 70.50 120 ALA A O 1
ATOM 964 N N . LEU A 1 121 ? 16.594 -0.920 -14.129 1.00 68.94 121 LEU A N 1
ATOM 965 C CA . LEU A 1 121 ? 16.609 0.456 -13.626 1.00 68.94 121 LEU A CA 1
ATOM 966 C C . LEU A 1 121 ? 17.964 1.146 -13.810 1.00 68.94 121 LEU A C 1
ATOM 968 O O . LEU A 1 121 ? 18.005 2.329 -14.152 1.00 68.94 121 LEU A O 1
ATOM 972 N N . ARG A 1 122 ? 19.075 0.438 -13.571 1.00 72.38 122 ARG A N 1
ATOM 973 C CA . ARG A 1 122 ? 20.430 0.971 -13.773 1.00 72.38 122 ARG A CA 1
ATOM 974 C C . ARG A 1 122 ? 20.692 1.269 -15.237 1.00 72.38 122 ARG A C 1
ATOM 976 O O . ARG A 1 122 ? 21.153 2.367 -15.530 1.00 72.38 122 ARG A O 1
ATOM 983 N N . GLN A 1 123 ? 20.356 0.334 -16.124 1.00 69.88 123 GLN A N 1
ATOM 984 C CA . GLN A 1 123 ? 20.486 0.517 -17.565 1.00 69.88 123 GLN A CA 1
ATOM 985 C C . GLN A 1 123 ? 19.693 1.743 -18.013 1.00 69.88 123 GLN A C 1
ATOM 987 O O . GLN A 1 123 ? 20.258 2.644 -18.621 1.00 69.88 123 GLN A O 1
ATOM 992 N N . TRP A 1 124 ? 18.429 1.851 -17.597 1.00 70.56 124 TRP A N 1
ATOM 993 C CA . TRP A 1 124 ? 17.616 3.023 -17.907 1.00 70.56 124 TRP A CA 1
ATOM 994 C C . TRP A 1 124 ? 18.223 4.324 -17.361 1.00 70.56 124 TRP A C 1
ATOM 996 O O . TRP A 1 124 ? 18.310 5.310 -18.087 1.00 70.56 124 TRP A O 1
ATOM 1006 N N . THR A 1 125 ? 18.682 4.341 -16.105 1.00 67.88 125 THR A N 1
ATOM 1007 C CA . THR A 1 125 ? 19.300 5.535 -15.497 1.00 67.88 125 THR A CA 1
ATOM 1008 C C . THR A 1 125 ? 20.551 5.959 -16.268 1.00 67.88 125 THR A C 1
ATOM 1010 O O . THR A 1 125 ? 20.783 7.150 -16.468 1.00 67.88 125 THR A O 1
ATOM 1013 N N . GLN A 1 126 ? 21.346 4.990 -16.724 1.00 72.62 126 GLN A N 1
ATOM 1014 C CA . GLN A 1 126 ? 22.533 5.224 -17.534 1.00 72.62 126 GLN A CA 1
ATOM 1015 C C . GLN A 1 126 ? 22.172 5.756 -18.924 1.00 72.62 126 GLN A C 1
ATOM 1017 O O . GLN A 1 126 ? 22.768 6.739 -19.359 1.00 72.62 126 GLN A O 1
ATOM 1022 N N . ASP A 1 127 ? 21.159 5.187 -19.578 1.00 68.88 127 ASP A N 1
ATOM 1023 C CA . ASP A 1 127 ? 20.652 5.674 -20.863 1.00 68.88 127 ASP A CA 1
ATOM 1024 C C . ASP A 1 127 ? 20.130 7.113 -20.742 1.00 68.88 127 ASP A C 1
ATOM 1026 O O . ASP A 1 127 ? 20.363 7.929 -21.628 1.00 68.88 127 ASP A O 1
ATOM 1030 N N . GLN A 1 128 ? 19.501 7.466 -19.614 1.00 67.38 128 GLN A N 1
ATOM 1031 C CA . GLN A 1 128 ? 19.062 8.839 -19.349 1.00 67.38 128 GLN A CA 1
ATOM 1032 C C . GLN A 1 128 ? 20.187 9.811 -19.087 1.00 67.38 128 GLN A C 1
ATOM 1034 O O . GLN A 1 128 ? 20.161 10.931 -19.592 1.00 67.38 128 GLN A O 1
ATOM 1039 N N . PHE A 1 129 ? 21.185 9.387 -18.322 1.00 69.69 129 PHE A N 1
ATOM 1040 C CA . PHE A 1 129 ? 22.375 10.190 -18.118 1.00 69.69 129 PHE A CA 1
ATOM 1041 C C . PHE A 1 129 ? 23.078 10.476 -19.455 1.00 69.69 129 PHE A C 1
ATOM 1043 O O . PHE A 1 129 ? 23.455 11.614 -19.714 1.00 69.69 129 PHE A O 1
ATOM 1050 N N . LEU A 1 130 ? 23.183 9.477 -20.336 1.00 67.69 130 LEU A N 1
ATOM 1051 C CA . LEU A 1 130 ? 23.806 9.618 -21.655 1.00 67.69 130 LEU A CA 1
ATOM 1052 C C . LEU A 1 130 ? 22.955 10.407 -22.664 1.00 67.69 130 LEU A C 1
ATOM 1054 O O . LEU A 1 130 ? 23.516 11.069 -23.531 1.00 67.69 130 LEU A O 1
ATOM 1058 N N . ALA A 1 131 ? 21.625 10.329 -22.571 1.00 63.16 131 ALA A N 1
ATOM 1059 C CA . ALA A 1 131 ? 20.700 11.085 -23.418 1.00 63.16 131 ALA A CA 1
ATOM 1060 C C . ALA A 1 131 ? 20.512 12.541 -22.959 1.00 63.16 131 ALA A C 1
ATOM 1062 O O . ALA A 1 131 ? 20.060 13.383 -23.733 1.00 63.16 131 ALA A O 1
ATOM 1063 N N . SER A 1 132 ? 20.831 12.842 -21.700 1.00 57.78 132 SER A N 1
ATOM 1064 C CA . SER A 1 132 ? 20.814 14.201 -21.170 1.00 57.78 132 SER A CA 1
ATOM 1065 C C . SER A 1 132 ? 22.039 15.000 -21.633 1.00 57.78 132 SER A C 1
ATOM 1067 O O . SER A 1 132 ? 23.127 14.450 -21.764 1.00 57.78 132 SER A O 1
ATOM 1069 N N . ASP A 1 133 ? 21.882 16.315 -21.823 1.00 57.25 133 ASP A N 1
ATOM 1070 C CA . ASP A 1 133 ? 22.917 17.263 -22.297 1.00 57.25 133 ASP A CA 1
ATOM 1071 C C . ASP A 1 133 ? 24.140 17.420 -21.354 1.00 57.25 133 ASP A C 1
ATOM 1073 O O . ASP A 1 133 ? 24.963 18.318 -21.513 1.00 57.25 133 ASP A O 1
ATOM 1077 N N . TYR A 1 134 ? 24.300 16.530 -20.371 1.00 51.53 134 TYR A N 1
ATOM 1078 C CA . TYR A 1 134 ? 25.474 16.408 -19.504 1.00 51.53 134 TYR A CA 1
ATOM 1079 C C . TYR A 1 134 ? 26.607 15.590 -20.156 1.00 51.53 134 TYR A C 1
ATOM 1081 O O . TYR A 1 134 ? 27.381 14.922 -19.464 1.00 51.53 134 TYR A O 1
ATOM 1089 N N . GLY A 1 135 ? 26.719 15.631 -21.489 1.00 52.62 135 GLY A N 1
ATOM 1090 C CA . GLY A 1 135 ? 27.906 15.152 -22.200 1.00 52.62 135 GLY A CA 1
ATOM 1091 C C . GLY A 1 135 ? 29.165 15.882 -21.710 1.00 52.62 135 GLY A C 1
ATOM 1092 O O . GLY A 1 135 ? 29.050 16.975 -21.149 1.00 52.62 135 GLY A O 1
ATOM 1093 N N . PRO A 1 136 ? 30.369 15.291 -21.867 1.00 50.59 136 PRO A N 1
ATOM 1094 C CA . PRO A 1 136 ? 31.593 15.873 -21.328 1.00 50.59 136 PRO A CA 1
ATOM 1095 C C . PRO A 1 136 ? 31.699 17.317 -21.808 1.00 50.59 136 PRO A C 1
ATOM 1097 O O . PRO A 1 136 ? 31.593 17.571 -23.010 1.00 50.59 136 PRO A O 1
ATOM 1100 N N . ALA A 1 137 ? 31.857 18.244 -20.858 1.00 52.44 137 ALA A N 1
ATOM 1101 C CA . ALA A 1 137 ? 32.160 19.630 -21.169 1.00 52.44 137 ALA A CA 1
ATOM 1102 C C . ALA A 1 137 ? 33.320 19.617 -22.170 1.00 52.44 137 ALA A C 1
ATOM 1104 O O . ALA A 1 137 ? 34.379 19.064 -21.876 1.00 52.44 137 ALA A O 1
ATOM 1105 N N . GLN A 1 138 ? 33.069 20.101 -23.386 1.00 48.25 138 GLN A N 1
ATOM 1106 C CA . GLN A 1 138 ? 34.128 20.263 -24.368 1.00 48.25 138 GLN A CA 1
ATOM 1107 C C . GLN A 1 138 ? 35.062 21.344 -23.822 1.00 48.25 138 GLN A C 1
ATOM 1109 O O . GLN A 1 138 ? 34.645 22.497 -23.695 1.00 48.25 138 GLN A O 1
ATOM 1114 N N . ASP A 1 139 ? 36.266 20.921 -23.431 1.00 47.12 139 ASP A N 1
ATOM 1115 C CA . ASP A 1 139 ? 37.400 21.786 -23.092 1.00 47.12 139 ASP A CA 1
ATOM 1116 C C . ASP A 1 139 ? 37.799 22.690 -24.273 1.00 47.12 139 ASP A C 1
ATOM 1118 O O . ASP A 1 139 ? 37.783 22.207 -25.434 1.00 47.12 139 ASP A O 1
#

Secondary structure (DSSP, 8-state):
-PPPEESSSSEE-HHHHHHHHHHHHHTTTT--HHHHHHHHHHHHHHHHHHHGGGGSSGGGHHHHHHHHHHHHHHHTTSTTHHHHHHHHHHHHTHHHHHHHHHHHHHHHHHHHHHTS-HHHHHHHHHHHHHHSS------